Protein AF-A0A519KLS1-F1 (afdb_monomer_lite)

Foldseek 3Di:
DPVVCVCVVCVVVLVVLVVLVVVVVCLVVVVDDPVSSVVSQQDAAEDQDLCVPCVPDDPVCVPDPDPVSVVVVVVSSVVSVVVCCVQPVVCVSPHHPDDSVVPRD

pLDDT: mean 80.84, std 12.86, range [42.78, 96.12]

Secondary structure (DSSP, 8-state):
-HHHHHHHHHHHH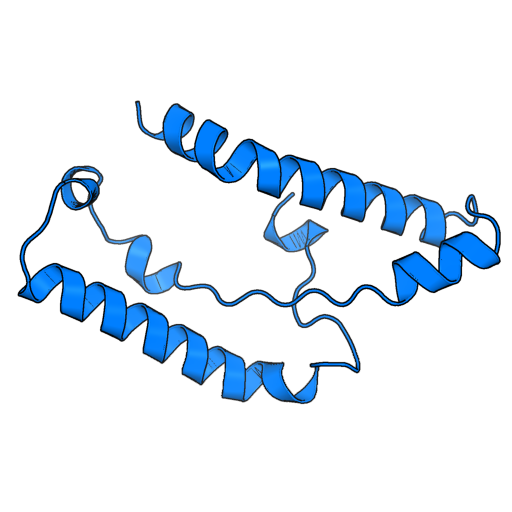HHHHHHHHHHHHHHHTT-S-HHHHHHHHT--------HHHHTTS-GGGGG---HHHHHHHHHHHHHHHHHHHHHHGGGTTTS-SS-HHHHH-

Structure (mmCIF, N/CA/C/O backbone):
data_AF-A0A519KLS1-F1
#
_entry.id   AF-A0A519KLS1-F1
#
loop_
_atom_site.group_PDB
_atom_site.id
_atom_site.type_symbol
_atom_site.label_atom_id
_atom_site.label_alt_id
_atom_site.label_comp_id
_atom_site.label_asym_id
_atom_site.label_entity_id
_atom_site.label_seq_id
_atom_site.pdbx_PDB_ins_code
_atom_site.Cartn_x
_atom_site.Cartn_y
_atom_site.Cartn_z
_atom_site.occupancy
_atom_site.B_iso_or_equiv
_atom_site.auth_seq_id
_atom_site.auth_comp_id
_atom_site.auth_asym_id
_atom_site.auth_atom_id
_atom_site.pdbx_PDB_model_num
ATOM 1 N N . MET A 1 1 ? 24.377 -2.428 -1.547 1.00 47.22 1 MET A N 1
ATOM 2 C CA . MET A 1 1 ? 23.743 -1.101 -1.370 1.00 47.22 1 MET A CA 1
ATOM 3 C C . MET A 1 1 ? 22.212 -1.160 -1.435 1.00 47.22 1 MET A C 1
ATOM 5 O O . MET A 1 1 ? 21.573 -0.211 -1.011 1.00 47.22 1 MET A O 1
ATOM 9 N N . ASP A 1 2 ? 21.606 -2.263 -1.895 1.00 52.41 2 ASP A N 1
ATOM 10 C CA . ASP A 1 2 ? 20.157 -2.333 -2.150 1.00 52.41 2 ASP A CA 1
ATOM 11 C C . ASP A 1 2 ? 19.249 -2.514 -0.935 1.00 52.41 2 ASP A C 1
ATOM 13 O O . ASP A 1 2 ? 18.271 -1.782 -0.831 1.00 52.41 2 ASP A O 1
ATOM 17 N N . ARG A 1 3 ? 19.590 -3.377 0.034 1.00 51.50 3 ARG A N 1
ATOM 18 C CA . ARG A 1 3 ? 18.814 -3.452 1.287 1.00 51.50 3 ARG A CA 1
ATOM 19 C C . ARG A 1 3 ? 18.879 -2.158 2.083 1.00 51.50 3 ARG A C 1
ATOM 21 O O . ARG A 1 3 ? 17.914 -1.810 2.733 1.00 51.50 3 ARG A O 1
ATOM 28 N N . LEU A 1 4 ? 20.000 -1.439 2.039 1.00 42.78 4 LEU A N 1
ATOM 29 C CA . LEU A 1 4 ? 20.153 -0.194 2.789 1.00 42.78 4 LEU A CA 1
ATOM 30 C C . LEU A 1 4 ? 19.250 0.909 2.220 1.00 42.78 4 LEU A C 1
ATOM 32 O O . LEU A 1 4 ? 18.627 1.616 2.994 1.00 42.78 4 LEU A O 1
ATOM 36 N N . ASN A 1 5 ? 19.124 1.023 0.894 1.00 49.66 5 ASN A N 1
ATOM 37 C CA . ASN A 1 5 ? 18.202 1.984 0.278 1.00 49.66 5 ASN A CA 1
ATOM 38 C C . ASN A 1 5 ? 16.734 1.594 0.469 1.00 49.66 5 ASN A C 1
ATOM 40 O O . ASN A 1 5 ? 15.910 2.467 0.706 1.00 49.66 5 ASN A O 1
ATOM 44 N N . GLU A 1 6 ? 16.410 0.303 0.413 1.00 50.50 6 GLU A N 1
ATOM 45 C CA . GLU A 1 6 ? 15.066 -0.186 0.729 1.00 50.50 6 GLU A CA 1
ATOM 46 C C . GLU A 1 6 ? 14.719 0.054 2.207 1.00 50.50 6 GLU A C 1
ATOM 48 O O . GLU A 1 6 ? 13.654 0.583 2.512 1.00 50.50 6 GLU A O 1
ATOM 53 N N . ILE A 1 7 ? 15.657 -0.227 3.120 1.00 50.94 7 ILE A N 1
ATOM 54 C CA . ILE A 1 7 ? 15.529 0.050 4.554 1.00 50.94 7 ILE A CA 1
ATOM 55 C C . ILE A 1 7 ? 15.432 1.553 4.802 1.00 50.94 7 ILE A C 1
ATOM 57 O O . ILE A 1 7 ? 14.598 1.946 5.591 1.00 50.94 7 ILE A O 1
ATOM 61 N N . VAL A 1 8 ? 16.225 2.414 4.160 1.00 52.75 8 VAL A N 1
ATOM 62 C CA . VAL A 1 8 ? 16.230 3.863 4.444 1.00 52.75 8 VAL A CA 1
ATOM 63 C C . VAL A 1 8 ? 15.031 4.579 3.818 1.00 52.75 8 VAL A C 1
ATOM 65 O O . VAL A 1 8 ? 14.466 5.462 4.459 1.00 52.75 8 VAL A O 1
ATOM 68 N N . PHE A 1 9 ? 14.604 4.196 2.610 1.00 58.31 9 PHE A N 1
ATOM 69 C CA . PHE A 1 9 ? 13.448 4.813 1.951 1.00 58.31 9 PHE A CA 1
ATOM 70 C C . PHE A 1 9 ? 12.126 4.362 2.583 1.00 58.31 9 PHE A C 1
ATOM 72 O O . PHE A 1 9 ? 11.230 5.180 2.778 1.00 58.31 9 PHE A O 1
ATOM 79 N N . ASN A 1 10 ? 12.027 3.087 2.978 1.00 64.00 10 ASN A N 1
ATOM 80 C CA . ASN A 1 10 ? 10.833 2.558 3.634 1.00 64.00 10 ASN A CA 1
ATOM 81 C C . ASN A 1 10 ? 10.893 2.625 5.167 1.00 64.00 10 ASN A C 1
ATOM 83 O O . ASN A 1 10 ? 9.869 2.393 5.795 1.00 64.00 10 ASN A O 1
ATOM 87 N N . ALA A 1 11 ? 12.024 2.957 5.805 1.00 71.19 11 ALA A N 1
ATOM 88 C CA . ALA A 1 11 ? 12.125 3.008 7.273 1.00 71.19 11 ALA A CA 1
ATOM 89 C C . ALA A 1 11 ? 11.096 3.937 7.923 1.00 71.19 11 ALA A C 1
ATOM 91 O O . ALA A 1 11 ? 10.481 3.499 8.896 1.00 71.19 11 ALA A O 1
ATOM 92 N N . PRO A 1 12 ? 10.877 5.175 7.434 1.00 82.38 12 PRO A N 1
ATOM 93 C CA . PRO A 1 12 ? 9.865 6.051 8.014 1.00 82.38 12 PRO A CA 1
ATOM 94 C C . PRO A 1 12 ? 8.470 5.429 7.913 1.00 82.38 12 PRO A C 1
ATOM 96 O O . PRO A 1 12 ? 7.779 5.311 8.921 1.00 82.38 12 PRO A O 1
ATOM 99 N N . LEU A 1 13 ? 8.113 4.921 6.728 1.00 81.56 13 LEU A N 1
ATOM 100 C CA . LEU A 1 13 ? 6.830 4.266 6.485 1.00 81.56 13 LEU A CA 1
ATOM 101 C C . LEU A 1 13 ? 6.649 3.028 7.374 1.00 81.56 13 LEU A C 1
ATOM 103 O O . LEU A 1 13 ? 5.660 2.913 8.084 1.00 81.56 13 LEU A O 1
ATOM 107 N N . VAL A 1 14 ? 7.623 2.118 7.396 1.00 80.88 14 VAL A N 1
ATOM 108 C CA . VAL A 1 14 ? 7.585 0.895 8.212 1.00 80.88 14 VAL A CA 1
ATOM 109 C C . VAL A 1 14 ? 7.517 1.232 9.701 1.00 80.88 14 VAL A C 1
ATOM 111 O O . VAL A 1 14 ? 6.798 0.574 10.449 1.00 80.88 14 VAL A O 1
ATOM 114 N N . SER A 1 15 ? 8.229 2.267 10.149 1.00 83.75 15 SER A N 1
ATOM 115 C CA . SER A 1 15 ? 8.159 2.746 11.531 1.00 83.75 15 SER A CA 1
ATOM 116 C C . SER A 1 15 ? 6.759 3.256 11.883 1.00 83.75 15 SER A C 1
ATOM 118 O O . SER A 1 15 ? 6.241 2.930 12.952 1.00 83.75 15 SER A O 1
ATOM 120 N N . GLU A 1 16 ? 6.121 4.015 10.992 1.00 84.81 16 GLU A N 1
ATOM 121 C CA . GLU A 1 16 ? 4.741 4.478 11.172 1.00 84.81 16 GLU A CA 1
ATOM 122 C C . GLU A 1 16 ? 3.737 3.316 11.171 1.00 84.81 16 GLU A C 1
ATOM 124 O O . GLU A 1 16 ? 2.881 3.248 12.055 1.00 84.81 16 GLU A O 1
ATOM 129 N N . LEU A 1 17 ? 3.881 2.349 10.257 1.00 85.31 17 LEU A N 1
ATOM 130 C CA . LEU A 1 17 ? 3.035 1.150 10.206 1.00 85.31 17 LEU A CA 1
ATOM 131 C C . LEU A 1 17 ? 3.176 0.300 11.481 1.00 85.31 17 LEU A C 1
ATOM 133 O O . LEU A 1 17 ? 2.175 -0.187 12.008 1.00 85.31 17 LEU A O 1
ATOM 137 N N . ARG A 1 18 ? 4.390 0.185 12.043 1.00 83.75 18 ARG A N 1
ATOM 138 C CA . ARG A 1 18 ? 4.631 -0.465 13.348 1.00 83.75 18 ARG A CA 1
ATOM 139 C C . ARG A 1 18 ? 3.958 0.269 14.497 1.00 83.75 18 ARG A C 1
ATOM 141 O O . ARG A 1 18 ? 3.339 -0.369 15.345 1.00 83.75 18 ARG A O 1
ATOM 148 N N . ALA A 1 19 ? 4.073 1.595 14.535 1.00 84.19 19 ALA A N 1
ATOM 149 C CA . ALA A 1 19 ? 3.417 2.402 15.559 1.00 84.19 19 ALA A CA 1
ATOM 150 C C . ALA A 1 19 ? 1.891 2.238 15.492 1.00 84.19 19 ALA A C 1
ATOM 152 O O . ALA A 1 19 ? 1.238 2.089 16.524 1.00 84.19 19 ALA A O 1
ATOM 153 N N . PHE A 1 20 ? 1.328 2.188 14.282 1.00 82.31 20 PHE A N 1
ATOM 154 C CA . PHE A 1 20 ? -0.088 1.911 14.083 1.00 82.31 20 PHE A CA 1
ATOM 155 C C . PHE A 1 20 ? -0.489 0.505 14.554 1.00 82.31 20 PHE A C 1
ATOM 157 O O . PHE A 1 20 ? -1.469 0.365 15.283 1.00 82.31 20 PHE A O 1
ATOM 164 N N . ALA A 1 21 ? 0.274 -0.528 14.191 1.00 82.31 21 ALA A N 1
ATOM 165 C CA . ALA A 1 21 ? 0.016 -1.901 14.623 1.00 82.31 21 ALA A CA 1
ATOM 166 C C . ALA A 1 21 ? 0.019 -2.043 16.155 1.00 82.31 21 ALA A C 1
ATOM 168 O O . ALA A 1 21 ? -0.863 -2.689 16.720 1.00 82.31 21 ALA A O 1
ATOM 169 N N . LEU A 1 22 ? 0.955 -1.372 16.834 1.00 82.31 22 LEU A N 1
ATOM 170 C CA . LEU A 1 22 ? 0.996 -1.321 18.296 1.00 82.31 22 LEU A CA 1
ATOM 171 C C . LEU A 1 22 ? -0.237 -0.617 18.882 1.00 82.31 22 LEU A C 1
ATOM 173 O O . LEU A 1 22 ? -0.790 -1.056 19.887 1.00 82.31 22 LEU A O 1
ATOM 177 N N . LEU A 1 23 ? -0.696 0.475 18.266 1.00 80.81 23 LEU A N 1
ATOM 178 C CA . LEU A 1 23 ? -1.923 1.141 18.706 1.00 80.81 23 LEU A CA 1
ATOM 179 C C . LEU A 1 23 ? -3.144 0.225 18.554 1.00 80.81 23 LEU A C 1
ATOM 181 O O . LEU A 1 23 ? -3.968 0.177 19.465 1.00 80.81 23 LEU A O 1
ATOM 185 N N . GLN A 1 24 ? -3.238 -0.532 17.458 1.00 77.69 24 GLN A N 1
ATOM 186 C CA . GLN A 1 24 ? -4.311 -1.507 17.250 1.00 77.69 24 GLN A CA 1
ATOM 187 C C . GLN A 1 24 ? -4.286 -2.625 18.299 1.00 77.69 24 GLN A C 1
ATOM 189 O O . GLN A 1 24 ? -5.338 -2.968 18.840 1.00 77.69 24 GLN A O 1
ATOM 194 N N . SER A 1 25 ? -3.107 -3.155 18.648 1.00 80.62 25 SER A N 1
ATOM 195 C CA . SER A 1 25 ? -3.002 -4.189 19.687 1.00 80.62 25 SER A CA 1
ATOM 196 C C . SER A 1 25 ? -3.415 -3.655 21.062 1.00 80.62 25 SER A C 1
ATOM 198 O O . SER A 1 25 ? -4.191 -4.294 21.764 1.00 80.62 25 SER A O 1
ATOM 200 N N . LEU A 1 26 ? -3.011 -2.429 21.417 1.00 81.75 26 LEU A N 1
ATOM 201 C CA . LEU A 1 26 ? -3.421 -1.787 22.673 1.00 81.75 26 LEU A CA 1
ATOM 202 C C . LEU A 1 26 ? -4.939 -1.544 22.765 1.00 81.75 26 LEU A C 1
ATOM 204 O O . LEU A 1 26 ? -5.493 -1.515 23.867 1.00 81.75 26 LEU A O 1
ATOM 208 N N . ILE A 1 27 ? -5.620 -1.354 21.629 1.00 77.25 27 ILE A N 1
ATOM 209 C CA . ILE A 1 27 ? -7.089 -1.279 21.573 1.00 77.25 27 ILE A CA 1
ATOM 210 C C . ILE A 1 27 ? -7.706 -2.645 21.812 1.00 77.25 27 ILE A C 1
ATOM 212 O O . ILE A 1 27 ? -8.640 -2.744 22.611 1.00 77.25 27 ILE A O 1
ATOM 216 N N . ALA A 1 28 ? -7.188 -3.671 21.136 1.00 76.56 28 ALA A N 1
ATOM 217 C CA . ALA A 1 28 ? -7.648 -5.044 21.301 1.00 76.56 28 ALA A CA 1
ATOM 218 C C . ALA A 1 28 ? -7.517 -5.504 22.765 1.00 76.56 28 ALA A C 1
ATOM 220 O O . ALA A 1 28 ? -8.444 -6.109 23.299 1.00 76.56 28 ALA A O 1
ATOM 221 N N . ASP A 1 29 ? -6.439 -5.099 23.441 1.00 82.25 29 ASP A N 1
ATOM 222 C CA . ASP A 1 29 ? -6.156 -5.414 24.847 1.00 82.25 29 ASP A CA 1
ATOM 223 C C . ASP A 1 29 ? -6.913 -4.520 25.856 1.00 82.25 29 ASP A C 1
ATOM 225 O O . ASP A 1 29 ? -6.725 -4.630 27.073 1.00 82.25 29 ASP A O 1
ATOM 229 N N . GLY A 1 30 ? -7.754 -3.593 25.380 1.00 77.00 30 GLY A N 1
ATOM 230 C CA . GLY A 1 30 ? -8.564 -2.706 26.223 1.00 77.00 30 GLY A CA 1
ATOM 231 C C . GLY A 1 30 ? -7.766 -1.663 27.019 1.00 77.00 30 GLY A C 1
ATOM 232 O O . GLY A 1 30 ? -8.304 -1.058 27.945 1.00 77.00 30 GLY A O 1
ATOM 233 N N . GLN A 1 31 ? -6.499 -1.4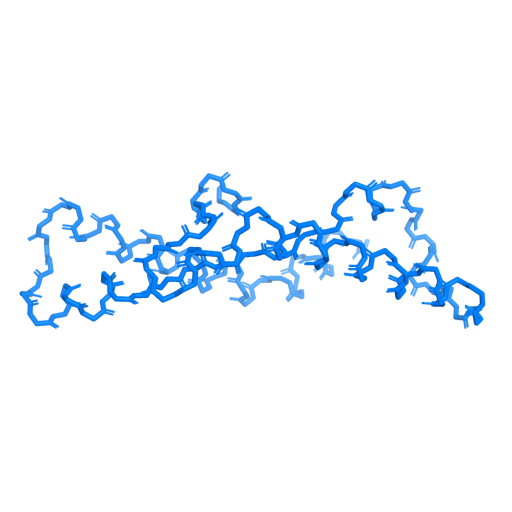26 26.670 1.00 75.31 31 GLN A N 1
ATOM 234 C CA . GLN A 1 31 ? -5.574 -0.557 27.414 1.00 75.31 31 GLN A CA 1
ATOM 235 C C . GLN A 1 31 ? -5.728 0.939 27.078 1.00 75.31 31 GLN A C 1
ATOM 237 O O . GLN A 1 31 ? -5.103 1.793 27.711 1.00 75.31 31 GLN A O 1
ATOM 242 N N . LEU A 1 32 ? -6.557 1.293 26.088 1.00 69.50 32 LEU A N 1
ATOM 243 C CA . LEU A 1 32 ? -6.760 2.674 25.642 1.00 69.50 32 LEU A CA 1
ATOM 244 C C . LEU A 1 32 ? -8.063 3.286 26.169 1.00 69.50 32 LEU A C 1
ATOM 246 O O . LEU A 1 32 ? -9.136 2.687 26.123 1.00 69.50 32 LEU A O 1
ATOM 250 N N . LYS A 1 33 ? -7.978 4.547 26.618 1.00 71.50 33 LYS A N 1
ATOM 251 C CA . LYS A 1 33 ? -9.149 5.342 27.022 1.00 71.50 33 LYS A CA 1
ATOM 252 C C . LYS A 1 33 ? -10.144 5.434 25.858 1.00 71.50 33 LYS A C 1
ATOM 254 O O . LYS A 1 33 ? -9.736 5.663 24.719 1.00 71.50 33 LYS A O 1
ATOM 259 N N . ALA A 1 34 ? -11.443 5.348 26.154 1.00 64.06 34 ALA A N 1
ATOM 260 C CA . ALA A 1 34 ? -12.519 5.299 25.154 1.00 64.06 34 ALA A CA 1
ATOM 261 C C . ALA A 1 34 ? -12.434 6.398 24.068 1.00 64.06 34 ALA A C 1
ATOM 263 O O . ALA A 1 34 ? -12.682 6.128 22.896 1.00 64.06 34 ALA A O 1
ATOM 264 N N . GLY A 1 35 ? -12.016 7.618 24.429 1.00 67.25 35 GLY A N 1
ATOM 265 C CA . GLY A 1 35 ? -11.855 8.724 23.474 1.00 67.25 35 GLY A CA 1
ATOM 266 C C . GLY A 1 35 ? -10.688 8.566 22.488 1.00 67.25 35 GLY A C 1
ATOM 267 O O . GLY A 1 35 ? -10.783 9.022 21.351 1.00 67.25 35 GLY A O 1
ATOM 268 N N . SER A 1 36 ? -9.599 7.908 22.894 1.00 66.50 36 SER A N 1
ATOM 269 C CA . SER A 1 36 ? -8.452 7.611 22.021 1.00 66.50 36 SER A CA 1
ATOM 270 C C . SER A 1 36 ? -8.709 6.377 21.158 1.00 66.50 36 SER A C 1
ATOM 272 O O . SER A 1 36 ? -8.308 6.350 19.999 1.00 66.50 36 SER A O 1
ATOM 274 N N . ARG A 1 37 ? -9.443 5.399 21.701 1.00 67.94 37 ARG A N 1
ATOM 275 C CA . ARG A 1 37 ? -9.863 4.180 21.005 1.00 67.94 37 ARG A CA 1
ATOM 276 C C . ARG A 1 37 ? -10.637 4.484 19.719 1.00 67.94 37 ARG A C 1
ATOM 278 O O . ARG A 1 37 ? -10.260 4.012 18.654 1.00 67.94 37 ARG A O 1
ATOM 285 N N . HIS A 1 38 ? -11.649 5.350 19.801 1.00 66.25 38 HIS A N 1
ATOM 286 C CA . HIS A 1 38 ? -12.490 5.688 18.648 1.00 66.25 38 HIS A CA 1
ATOM 287 C C . HIS A 1 38 ? -11.712 6.348 17.496 1.00 66.25 38 HIS A C 1
ATOM 289 O O . HIS A 1 38 ? -12.023 6.133 16.329 1.00 66.25 38 HIS A O 1
ATOM 295 N N . ARG A 1 39 ? -10.675 7.141 17.807 1.00 70.44 39 ARG A N 1
ATOM 296 C CA . ARG A 1 39 ? -9.856 7.812 16.782 1.00 70.44 39 ARG A CA 1
ATOM 297 C C . ARG A 1 39 ? -8.989 6.842 15.994 1.00 70.44 39 ARG A C 1
ATOM 299 O O . ARG A 1 39 ? -8.798 7.045 14.804 1.00 70.44 39 ARG A O 1
ATOM 306 N N . VAL A 1 40 ? -8.454 5.828 16.661 1.00 69.00 40 VAL A N 1
ATOM 307 C CA . VAL A 1 40 ? -7.581 4.842 16.025 1.00 69.00 40 VAL A CA 1
ATOM 308 C C . VAL A 1 40 ? -8.408 3.797 15.273 1.00 69.00 40 VAL A C 1
ATOM 310 O O . VAL A 1 40 ? -8.072 3.489 14.138 1.00 69.00 40 VAL A O 1
ATOM 313 N N . GLU A 1 41 ? -9.546 3.351 15.8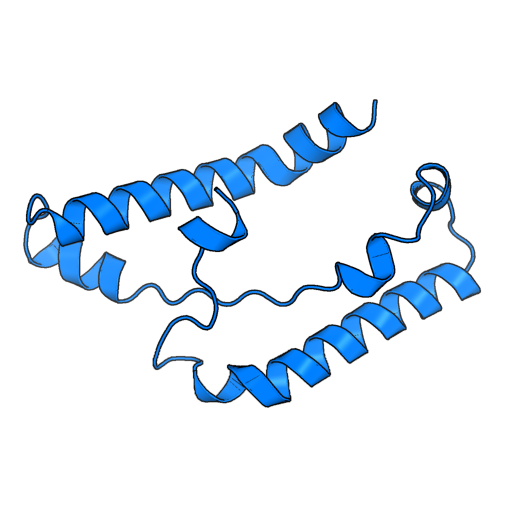22 1.00 70.69 41 GLU A N 1
ATOM 314 C CA . GLU A 1 41 ? -10.500 2.480 15.106 1.00 70.69 41 GLU A CA 1
ATOM 315 C C . GLU A 1 41 ? -11.061 3.136 13.827 1.00 70.69 41 GLU A C 1
ATOM 317 O O . GLU A 1 41 ? -11.467 2.446 12.894 1.00 70.69 41 GLU A O 1
ATOM 322 N N . ALA A 1 42 ? -11.075 4.471 13.758 1.00 74.19 42 ALA A N 1
ATOM 323 C CA . ALA A 1 42 ? -11.499 5.209 12.57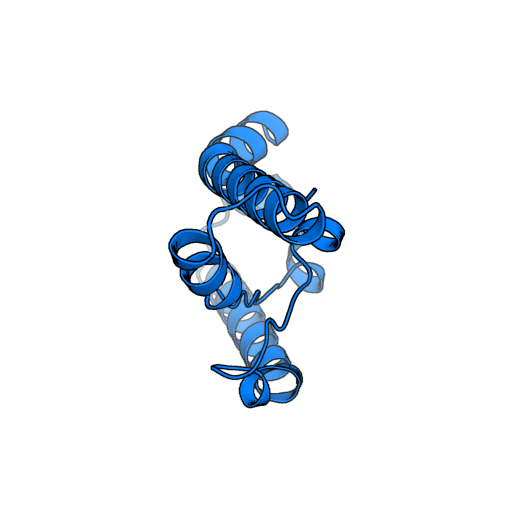1 1.00 74.19 42 ALA A CA 1
ATOM 324 C C . ALA A 1 42 ? -10.454 5.224 11.439 1.00 74.19 42 ALA A C 1
ATOM 326 O O . ALA A 1 42 ? -10.792 5.604 10.312 1.00 74.19 42 ALA A O 1
ATOM 327 N N . ILE A 1 43 ? -9.203 4.834 11.707 1.00 82.88 43 ILE A N 1
ATOM 328 C CA . ILE A 1 43 ? -8.153 4.768 10.688 1.00 82.88 43 ILE A CA 1
ATOM 329 C C . ILE A 1 43 ? -8.399 3.535 9.818 1.00 82.88 43 ILE A C 1
ATOM 331 O O . ILE A 1 43 ? -8.419 2.401 10.290 1.00 82.88 43 ILE A O 1
ATOM 335 N N . ARG A 1 44 ? -8.566 3.772 8.517 1.00 87.88 44 ARG A N 1
ATOM 336 C CA . ARG A 1 44 ? -8.772 2.735 7.503 1.00 87.88 44 ARG A CA 1
ATOM 337 C C . ARG A 1 44 ? -7.587 2.737 6.558 1.00 87.88 44 ARG A C 1
ATOM 339 O O . ARG A 1 44 ? -7.260 3.781 5.997 1.00 87.88 44 ARG A O 1
ATOM 346 N N . MET A 1 45 ? -6.950 1.583 6.398 1.00 88.50 45 MET A N 1
ATOM 347 C CA . MET A 1 45 ? -5.770 1.442 5.552 1.00 88.50 45 MET A CA 1
ATOM 348 C C . MET A 1 45 ? -6.075 0.724 4.253 1.00 88.50 45 MET A C 1
ATOM 350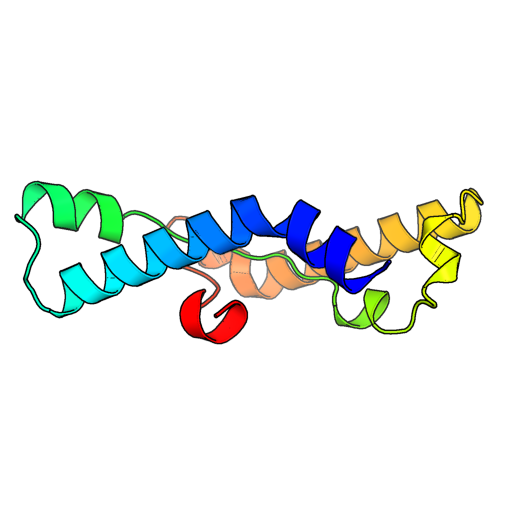 O O . MET A 1 45 ? -6.843 -0.236 4.201 1.00 88.50 45 MET A O 1
ATOM 354 N N . HIS A 1 46 ? -5.440 1.219 3.201 1.00 92.12 46 HIS A N 1
ATOM 355 C CA . HIS A 1 46 ? -5.602 0.754 1.841 1.00 92.12 46 HIS A CA 1
ATOM 356 C C . HIS A 1 46 ? -4.235 0.755 1.165 1.00 92.12 46 HIS A C 1
ATOM 358 O O . HIS A 1 46 ? -3.508 1.743 1.262 1.00 92.12 46 HIS A O 1
ATOM 364 N N . ALA A 1 47 ? -3.894 -0.338 0.489 1.00 89.88 47 ALA A N 1
ATOM 365 C CA . ALA A 1 47 ? -2.640 -0.483 -0.237 1.00 89.88 47 ALA A CA 1
ATOM 366 C C . ALA A 1 47 ? -2.927 -0.810 -1.705 1.00 89.88 47 ALA A C 1
ATOM 368 O O . ALA A 1 47 ? -3.773 -1.654 -1.993 1.00 89.88 47 ALA A O 1
ATOM 369 N N . ILE A 1 48 ? -2.221 -0.131 -2.611 1.00 90.62 48 ILE A N 1
ATOM 370 C CA . ILE A 1 48 ? -2.178 -0.444 -4.043 1.00 90.62 48 ILE A CA 1
ATOM 371 C C . ILE A 1 48 ? -0.768 -0.944 -4.322 1.00 90.62 48 ILE A C 1
ATOM 373 O O . ILE A 1 48 ? 0.200 -0.205 -4.145 1.00 90.62 48 ILE A O 1
ATOM 377 N N . GLU A 1 49 ? -0.654 -2.196 -4.743 1.00 82.75 49 GLU A N 1
ATOM 378 C CA . GLU A 1 49 ? 0.626 -2.889 -4.844 1.00 82.75 49 GLU A CA 1
ATOM 379 C C . GLU A 1 49 ? 0.895 -3.325 -6.280 1.00 82.75 49 GLU A C 1
ATOM 381 O O . GLU A 1 49 ? -0.016 -3.691 -7.020 1.00 82.75 49 GLU A O 1
ATOM 386 N N . SER A 1 50 ? 2.166 -3.297 -6.679 1.00 72.62 50 SER A N 1
ATOM 387 C CA . SER A 1 50 ? 2.596 -3.697 -8.028 1.00 72.62 50 SER A CA 1
ATOM 388 C C . SER A 1 50 ? 3.670 -4.785 -8.003 1.00 72.62 50 SER A C 1
ATOM 390 O O . SER A 1 50 ? 4.362 -5.001 -8.998 1.00 72.62 50 SER A O 1
ATOM 392 N N . ASP A 1 51 ? 3.780 -5.498 -6.879 1.00 69.00 51 ASP A N 1
ATOM 393 C CA . ASP A 1 51 ? 4.867 -6.435 -6.577 1.00 69.00 51 ASP A CA 1
ATOM 394 C C . ASP A 1 51 ? 5.039 -7.519 -7.646 1.00 69.00 51 ASP A C 1
ATOM 396 O O . ASP A 1 51 ? 6.172 -7.867 -7.977 1.00 69.00 51 ASP A O 1
ATOM 400 N N . ARG A 1 52 ? 3.945 -7.968 -8.285 1.00 70.81 52 ARG A N 1
ATOM 401 C CA . ARG A 1 52 ? 4.013 -8.947 -9.388 1.00 70.81 52 ARG A CA 1
ATOM 402 C C . ARG A 1 52 ? 4.863 -8.484 -10.575 1.00 70.81 52 ARG A C 1
ATOM 404 O O . ARG A 1 52 ? 5.386 -9.314 -11.299 1.00 70.81 52 ARG A O 1
ATOM 411 N N . TRP A 1 53 ? 4.959 -7.175 -10.803 1.00 73.25 53 TRP A N 1
ATOM 412 C CA . TRP A 1 53 ? 5.651 -6.598 -11.956 1.00 73.25 53 TRP A CA 1
ATOM 413 C C . TRP A 1 53 ? 7.064 -6.139 -11.621 1.00 73.25 53 TRP A C 1
ATOM 415 O O . TRP A 1 53 ? 7.950 -6.161 -12.473 1.00 73.25 53 TRP A O 1
ATOM 425 N N . LEU A 1 54 ? 7.255 -5.673 -10.387 1.00 75.31 54 LEU A N 1
ATOM 426 C CA . LEU A 1 54 ? 8.537 -5.166 -9.912 1.00 75.31 54 LEU A CA 1
ATOM 427 C C . LEU A 1 54 ? 9.482 -6.295 -9.487 1.00 75.31 54 LEU A C 1
ATOM 429 O O . LEU A 1 54 ? 10.693 -6.114 -9.590 1.00 75.31 54 LEU A O 1
ATOM 433 N N . GLY A 1 55 ? 8.953 -7.450 -9.065 1.00 74.31 55 GLY A N 1
ATOM 434 C CA . GLY A 1 55 ? 9.755 -8.603 -8.639 1.00 74.31 55 GLY A CA 1
ATOM 435 C C . GLY A 1 55 ? 10.687 -9.166 -9.720 1.00 74.31 55 GLY A C 1
ATOM 436 O O . GLY A 1 55 ? 11.753 -9.681 -9.392 1.00 74.31 55 GLY A O 1
ATOM 437 N N . ASP A 1 56 ? 10.331 -9.000 -10.996 1.00 77.94 56 ASP A N 1
ATOM 438 C CA . ASP A 1 56 ? 11.102 -9.512 -12.138 1.00 77.94 56 ASP A CA 1
ATOM 439 C C . ASP A 1 56 ? 12.179 -8.533 -12.645 1.00 77.94 56 ASP A C 1
ATOM 441 O O . ASP A 1 56 ? 12.954 -8.854 -13.552 1.00 77.94 56 ASP A O 1
ATOM 445 N N . LEU A 1 57 ? 12.242 -7.315 -12.098 1.00 83.12 57 LEU A N 1
ATOM 446 C CA . LEU A 1 57 ? 13.210 -6.309 -12.529 1.00 83.12 57 LEU A CA 1
ATOM 447 C C . LEU A 1 57 ? 14.570 -6.521 -11.858 1.00 83.12 57 LEU A C 1
ATOM 449 O O . LEU A 1 57 ? 14.683 -6.728 -10.651 1.00 83.12 57 LEU A O 1
ATOM 453 N N . SER A 1 58 ? 15.641 -6.418 -12.648 1.00 81.25 58 SER A N 1
ATOM 454 C CA . SER A 1 58 ? 17.000 -6.482 -12.112 1.00 81.25 58 SER A CA 1
ATOM 455 C C . SER A 1 58 ? 17.340 -5.221 -11.313 1.00 81.25 58 SER A C 1
ATOM 457 O O . SER A 1 58 ? 16.847 -4.133 -11.595 1.00 81.25 58 SER A O 1
ATOM 459 N N . LEU A 1 59 ? 18.271 -5.329 -10.362 1.00 75.94 59 LEU A N 1
ATOM 460 C CA . LEU A 1 59 ? 18.730 -4.182 -9.563 1.00 75.94 59 LEU A CA 1
ATOM 461 C C . LEU A 1 59 ? 19.261 -3.016 -10.417 1.00 75.94 59 LEU A C 1
ATOM 463 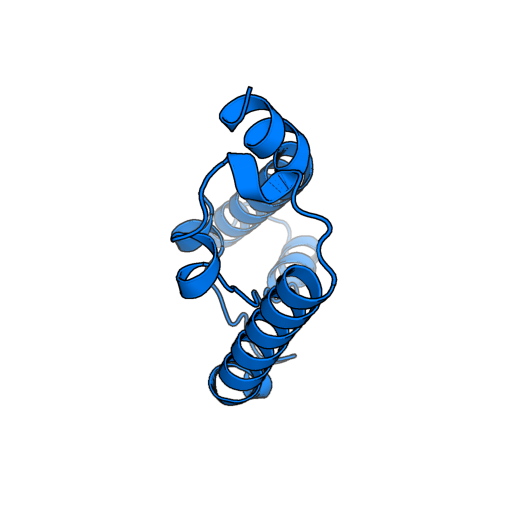O O . LEU A 1 59 ? 19.160 -1.857 -10.015 1.00 75.94 59 LEU A O 1
ATOM 467 N N . GLY A 1 60 ? 19.797 -3.314 -11.606 1.00 79.94 60 GLY A N 1
ATOM 468 C CA . GLY A 1 60 ? 20.286 -2.311 -12.551 1.00 79.94 60 GLY A CA 1
ATOM 469 C C . GLY A 1 60 ? 19.183 -1.443 -13.162 1.00 79.94 60 GLY A C 1
ATOM 470 O O . GLY A 1 60 ? 19.467 -0.318 -13.567 1.00 79.94 60 GLY A O 1
ATOM 471 N N . SER A 1 61 ? 17.924 -1.902 -13.164 1.00 85.06 61 SER A N 1
ATOM 472 C CA . SER A 1 61 ? 16.802 -1.149 -13.742 1.00 85.06 61 SER A CA 1
ATOM 473 C C . SER A 1 61 ? 16.501 0.153 -12.994 1.00 85.06 61 SER A C 1
ATOM 475 O O . SER A 1 61 ? 15.810 1.014 -13.522 1.00 85.06 61 SER A O 1
ATOM 477 N N . LYS A 1 62 ? 17.016 0.331 -11.769 1.00 80.56 62 LYS A N 1
ATOM 478 C CA . LYS A 1 62 ? 16.880 1.579 -10.995 1.00 80.56 62 LYS A CA 1
ATOM 479 C C . LYS A 1 62 ? 17.531 2.783 -11.676 1.00 80.56 62 LYS A C 1
ATOM 481 O O . LYS A 1 62 ? 17.146 3.914 -11.402 1.00 80.56 62 LYS A O 1
ATOM 486 N N . PHE A 1 63 ? 18.526 2.535 -12.524 1.00 85.81 63 PHE A N 1
ATOM 487 C CA . PHE A 1 63 ? 19.230 3.566 -13.285 1.00 85.81 63 PHE A CA 1
ATOM 488 C C . PHE A 1 63 ? 18.735 3.659 -14.731 1.00 85.81 63 PHE A C 1
ATOM 490 O O . PHE A 1 63 ? 19.250 4.467 -15.502 1.00 85.81 63 PHE A O 1
ATOM 497 N N . ASP A 1 64 ? 17.749 2.839 -15.099 1.00 88.12 64 ASP A N 1
ATOM 498 C CA . ASP A 1 64 ? 17.147 2.883 -16.419 1.00 88.12 64 ASP A CA 1
ATOM 499 C C . ASP A 1 64 ? 16.202 4.089 -16.512 1.00 88.12 64 ASP A C 1
ATOM 501 O O . ASP A 1 64 ? 15.241 4.234 -15.753 1.00 88.12 64 ASP A O 1
ATOM 505 N N . THR A 1 65 ? 16.523 4.982 -17.444 1.00 92.81 65 THR A N 1
ATOM 506 C CA . THR A 1 65 ? 15.776 6.216 -17.717 1.00 92.81 65 THR A CA 1
ATOM 507 C C . THR A 1 65 ? 15.181 6.223 -19.121 1.00 92.81 65 THR A C 1
ATOM 509 O O . THR A 1 65 ? 14.652 7.245 -19.563 1.00 92.81 65 THR A O 1
ATOM 512 N N . GLU A 1 66 ? 15.221 5.083 -19.819 1.00 96.12 66 GLU A N 1
ATOM 513 C CA . GLU A 1 66 ? 14.632 4.941 -21.140 1.00 96.12 66 GLU A CA 1
ATOM 514 C C . GLU A 1 66 ? 13.134 5.240 -21.094 1.00 96.12 66 GLU A C 1
ATOM 516 O O . GLU A 1 66 ? 12.372 4.721 -20.272 1.00 96.12 66 GLU A O 1
ATOM 521 N N . TRP A 1 67 ? 12.676 6.067 -22.033 1.00 95.88 67 TRP A N 1
ATOM 522 C CA . TRP A 1 67 ? 11.279 6.493 -22.095 1.00 95.88 67 TRP A CA 1
ATOM 523 C C . TRP A 1 67 ? 10.311 5.307 -22.197 1.00 95.88 67 TRP A C 1
ATOM 525 O O . TRP A 1 67 ? 9.232 5.311 -21.598 1.00 95.88 67 TRP A O 1
ATOM 535 N N . SER A 1 68 ? 10.700 4.277 -22.948 1.00 95.19 68 SER A N 1
ATOM 536 C CA . SER A 1 68 ? 9.923 3.047 -23.115 1.00 95.19 68 SER A CA 1
ATOM 537 C C . SER A 1 68 ? 9.776 2.284 -21.793 1.00 95.19 68 SER A C 1
ATOM 539 O O . SER A 1 68 ? 8.674 1.845 -21.455 1.00 95.19 68 SER A O 1
ATOM 541 N N . PHE A 1 69 ? 10.851 2.199 -21.007 1.00 92.56 69 PHE A N 1
ATOM 542 C CA . PHE A 1 69 ? 10.856 1.575 -19.690 1.00 92.56 69 PHE A CA 1
ATOM 543 C C . PHE A 1 69 ? 9.974 2.340 -18.698 1.00 92.56 69 PHE A C 1
ATOM 545 O O . PHE A 1 69 ? 9.094 1.747 -18.069 1.00 92.56 69 PHE A O 1
ATOM 552 N N . LEU A 1 70 ? 10.119 3.665 -18.625 1.00 93.94 70 LEU A N 1
ATOM 553 C CA . LEU A 1 70 ? 9.307 4.510 -17.743 1.00 93.94 70 LEU A CA 1
ATOM 554 C C . LEU A 1 70 ? 7.808 4.437 -18.079 1.00 93.94 70 LEU A C 1
ATOM 556 O O . LEU A 1 70 ? 6.968 4.375 -17.178 1.00 93.94 70 LEU A O 1
ATOM 560 N N . ASN A 1 71 ? 7.444 4.382 -19.366 1.00 95.38 71 ASN A N 1
ATOM 561 C CA . ASN A 1 71 ? 6.046 4.182 -19.764 1.00 95.38 71 ASN A CA 1
ATOM 562 C C . ASN A 1 71 ? 5.521 2.793 -19.397 1.00 95.38 71 ASN A C 1
ATOM 564 O O . ASN A 1 71 ? 4.347 2.668 -19.047 1.00 95.38 71 ASN A O 1
ATOM 568 N N . ARG A 1 72 ? 6.373 1.764 -19.420 1.00 92.19 72 ARG A N 1
ATOM 569 C CA . ARG A 1 72 ? 6.002 0.424 -18.960 1.00 92.19 72 ARG A CA 1
ATOM 570 C C . ARG A 1 72 ? 5.738 0.401 -17.453 1.00 92.19 72 ARG A C 1
ATOM 572 O O . ARG A 1 72 ? 4.688 -0.087 -17.049 1.00 92.19 72 ARG A O 1
ATOM 579 N N . LEU A 1 73 ? 6.604 1.016 -16.639 1.00 92.00 73 LEU A N 1
ATOM 580 C CA . LEU A 1 73 ? 6.371 1.176 -15.193 1.00 92.00 73 LEU A CA 1
ATOM 581 C C . LEU A 1 73 ? 5.063 1.924 -14.902 1.00 92.00 73 LEU A C 1
ATOM 583 O O . LEU A 1 73 ? 4.270 1.508 -14.058 1.00 92.00 73 LEU A O 1
ATOM 587 N N . LYS A 1 74 ? 4.795 2.999 -15.651 1.00 92.88 74 LYS A N 1
ATOM 588 C CA . LYS A 1 74 ? 3.523 3.731 -15.577 1.00 92.88 74 LYS A CA 1
ATOM 589 C C . LYS A 1 74 ? 2.323 2.842 -15.924 1.00 92.88 74 LYS A C 1
ATOM 591 O O . LYS A 1 74 ? 1.279 2.965 -15.287 1.00 92.88 74 LYS A O 1
ATOM 596 N N . GLY A 1 75 ? 2.458 1.975 -16.927 1.00 94.00 75 GLY A N 1
ATOM 597 C CA . GLY A 1 75 ? 1.447 0.980 -17.291 1.00 94.00 75 GLY A CA 1
ATOM 598 C C . GLY A 1 75 ? 1.151 0.018 -16.142 1.00 94.00 75 GLY A C 1
ATOM 599 O O . GLY A 1 75 ? -0.004 -0.112 -15.747 1.00 94.00 75 GLY A O 1
ATOM 600 N N . TYR A 1 76 ? 2.191 -0.557 -15.534 1.00 92.06 76 TYR A N 1
ATOM 601 C CA . TYR A 1 76 ? 2.053 -1.459 -14.387 1.00 92.06 76 TYR A CA 1
ATOM 602 C C . TYR A 1 76 ? 1.349 -0.808 -13.195 1.00 92.06 76 TYR A C 1
ATOM 604 O O . TYR A 1 76 ? 0.479 -1.429 -12.586 1.00 92.06 76 TYR A O 1
ATOM 612 N N . GLY A 1 77 ? 1.668 0.455 -12.893 1.00 91.81 77 GLY A N 1
ATOM 613 C CA . GLY A 1 77 ? 0.985 1.203 -11.836 1.00 91.81 77 GLY A CA 1
ATOM 614 C C . GLY A 1 77 ? -0.506 1.417 -12.116 1.00 91.81 77 GLY A C 1
ATOM 615 O O . GLY A 1 77 ? -1.323 1.324 -11.203 1.00 91.81 77 GLY A O 1
ATOM 616 N N . ARG A 1 78 ? -0.885 1.661 -13.378 1.00 94.06 78 ARG A N 1
ATOM 617 C CA . ARG A 1 78 ? -2.298 1.796 -13.771 1.00 94.06 78 ARG A CA 1
ATOM 618 C C . ARG A 1 78 ? -3.055 0.487 -13.634 1.00 94.06 78 ARG A C 1
ATOM 620 O O . ARG A 1 78 ? -4.146 0.490 -13.081 1.00 94.06 78 ARG A O 1
ATOM 627 N N . GLU A 1 79 ? -2.465 -0.609 -14.089 1.00 93.56 79 GLU A N 1
ATOM 628 C CA . GLU A 1 79 ? -3.096 -1.923 -13.998 1.00 93.56 79 GLU A CA 1
ATOM 629 C C . GLU A 1 79 ? -3.280 -2.363 -12.538 1.00 93.56 79 GLU A C 1
ATOM 631 O O . GLU A 1 79 ? -4.335 -2.872 -12.171 1.00 93.56 79 GLU A O 1
ATOM 636 N N . ALA A 1 80 ? -2.288 -2.103 -11.679 1.00 92.81 80 ALA A N 1
ATOM 637 C CA . ALA A 1 80 ? -2.405 -2.327 -10.239 1.00 92.81 80 ALA A CA 1
ATOM 638 C C . ALA A 1 80 ? -3.540 -1.500 -9.611 1.00 92.81 80 ALA A C 1
ATOM 640 O O . ALA A 1 80 ? -4.327 -2.018 -8.818 1.00 92.81 80 ALA A O 1
ATOM 641 N N . ALA A 1 81 ? -3.653 -0.222 -9.983 1.00 94.00 81 ALA A N 1
ATOM 642 C CA . ALA A 1 81 ? -4.723 0.642 -9.497 1.00 94.00 81 ALA A CA 1
ATOM 643 C C . ALA A 1 81 ? -6.107 0.188 -9.986 1.00 94.00 81 ALA A C 1
ATOM 645 O O . ALA A 1 81 ? -7.065 0.245 -9.225 1.00 94.00 81 ALA A O 1
ATOM 646 N N . GLU A 1 82 ? -6.222 -0.279 -11.227 1.00 95.12 82 GLU A N 1
ATOM 647 C CA . GLU A 1 82 ? -7.482 -0.765 -11.797 1.00 95.12 82 GLU A CA 1
ATOM 648 C C . GLU A 1 82 ? -7.955 -2.067 -11.134 1.00 95.12 82 GLU A C 1
ATOM 650 O O . GLU A 1 82 ? -9.130 -2.187 -10.775 1.00 95.12 82 GLU A O 1
ATOM 655 N N . ALA A 1 83 ? -7.031 -2.996 -10.869 1.00 93.31 83 ALA A N 1
ATOM 656 C CA . ALA A 1 83 ? -7.315 -4.186 -10.069 1.00 93.31 83 ALA A CA 1
ATOM 657 C C . ALA A 1 83 ? -7.787 -3.801 -8.657 1.00 93.31 83 ALA A C 1
ATOM 659 O O . ALA A 1 83 ? -8.849 -4.230 -8.211 1.00 93.31 83 ALA A O 1
ATOM 660 N N . TRP A 1 84 ? -7.065 -2.897 -7.987 1.00 95.19 84 TRP A N 1
ATOM 661 C CA . TRP A 1 84 ? -7.461 -2.425 -6.661 1.00 95.19 84 TRP A CA 1
ATOM 662 C C . TRP A 1 84 ? -8.823 -1.718 -6.666 1.00 95.19 84 TRP A C 1
ATOM 664 O O . TRP A 1 84 ? -9.623 -1.912 -5.755 1.00 95.19 84 TRP A O 1
ATOM 674 N N . LEU A 1 85 ? -9.127 -0.913 -7.686 1.00 95.88 85 LEU A N 1
ATOM 675 C CA . LEU A 1 85 ? -10.435 -0.270 -7.803 1.00 95.88 85 LEU A CA 1
ATOM 676 C C . LEU A 1 85 ? -11.560 -1.302 -7.931 1.00 95.88 85 LEU A C 1
ATOM 678 O O . LEU A 1 85 ? -12.629 -1.114 -7.354 1.00 95.88 85 LEU A O 1
ATOM 682 N N . THR A 1 86 ? -11.310 -2.395 -8.644 1.00 95.69 86 THR A N 1
ATOM 683 C CA . THR A 1 86 ? -12.278 -3.483 -8.805 1.00 95.69 86 THR A CA 1
ATOM 684 C C . THR A 1 86 ? -12.522 -4.210 -7.482 1.00 95.69 86 THR A C 1
ATOM 686 O O . THR A 1 86 ? -13.672 -4.406 -7.088 1.00 95.69 86 THR A O 1
ATOM 689 N N . ASP A 1 87 ? -11.452 -4.543 -6.760 1.00 93.75 87 ASP A N 1
ATOM 690 C CA . ASP A 1 87 ? -11.535 -5.439 -5.601 1.00 93.75 87 ASP A CA 1
ATOM 691 C C . ASP A 1 87 ? -11.779 -4.703 -4.273 1.00 93.75 87 ASP A C 1
ATOM 693 O O . ASP A 1 87 ? -12.407 -5.232 -3.351 1.00 93.75 87 ASP A O 1
ATOM 697 N N . CYS A 1 88 ? -11.298 -3.463 -4.157 1.00 95.69 88 CYS A N 1
ATOM 698 C CA . CYS A 1 88 ? -11.146 -2.772 -2.876 1.00 95.69 88 CYS A CA 1
ATOM 699 C C . CYS A 1 88 ? -11.863 -1.422 -2.790 1.00 95.69 88 CYS A C 1
ATOM 701 O O . CYS A 1 88 ? -12.086 -0.945 -1.674 1.00 95.69 88 CYS A O 1
ATOM 703 N N . PHE A 1 89 ? -12.263 -0.795 -3.904 1.00 95.88 89 PHE A N 1
ATOM 704 C CA . PHE A 1 89 ? -12.867 0.548 -3.872 1.00 95.88 89 PHE A CA 1
ATOM 705 C C . PHE A 1 89 ? -14.111 0.623 -2.978 1.00 95.88 89 PHE A C 1
ATOM 707 O O . PHE A 1 89 ? -14.291 1.585 -2.234 1.00 95.88 89 PHE A O 1
ATOM 714 N N . GLY A 1 90 ? -14.934 -0.429 -2.971 1.00 96.00 90 GLY A N 1
ATOM 715 C CA . GLY A 1 90 ? -16.117 -0.507 -2.110 1.00 96.00 90 GLY A CA 1
ATOM 716 C C . GLY A 1 90 ? -15.810 -0.507 -0.606 1.00 96.00 90 GLY A C 1
ATOM 717 O O . GLY A 1 90 ? -16.690 -0.201 0.192 1.00 96.00 90 GLY A O 1
ATOM 718 N N . ALA A 1 91 ? -14.578 -0.818 -0.193 1.00 94.94 91 ALA A N 1
ATOM 719 C CA . ALA A 1 91 ? -14.171 -0.779 1.209 1.00 94.94 91 ALA A CA 1
ATOM 720 C C . ALA A 1 91 ? -13.845 0.643 1.697 1.00 94.94 91 ALA A C 1
ATOM 722 O O . ALA A 1 91 ? -13.858 0.887 2.906 1.00 94.94 91 ALA A O 1
ATOM 723 N N . VAL A 1 92 ? -13.575 1.584 0.787 1.00 94.25 92 VAL A N 1
ATOM 724 C CA . VAL A 1 92 ? -13.151 2.946 1.131 1.00 94.25 92 VAL A CA 1
ATOM 725 C C . VAL A 1 92 ? -14.200 3.629 2.006 1.00 94.25 92 VAL A C 1
ATOM 727 O O . VAL A 1 92 ? -15.388 3.658 1.695 1.00 94.25 92 VAL A O 1
ATOM 730 N N . GLY A 1 93 ? -13.756 4.158 3.148 1.00 90.56 93 GLY A N 1
ATOM 731 C CA . GLY A 1 93 ? -14.634 4.795 4.135 1.00 90.56 93 GLY A CA 1
ATOM 732 C C . GLY A 1 93 ? -15.477 3.824 4.972 1.00 90.56 93 GLY A C 1
ATOM 733 O O . GLY A 1 93 ? -16.141 4.266 5.906 1.00 90.56 93 GLY A O 1
ATOM 734 N N . GLN A 1 94 ? -15.415 2.515 4.705 1.00 91.56 94 GLN A N 1
ATOM 735 C CA . GLN A 1 94 ? -16.149 1.484 5.444 1.00 91.56 94 GLN A CA 1
ATOM 736 C C . GLN A 1 94 ? -15.208 0.634 6.300 1.00 91.56 94 GLN A C 1
ATOM 738 O O . GLN A 1 94 ? -15.367 0.593 7.521 1.00 91.56 94 GLN A O 1
ATOM 743 N N . ARG A 1 95 ? -14.170 0.045 5.695 1.00 90.25 95 ARG A N 1
ATOM 744 C CA . ARG A 1 95 ? -13.176 -0.826 6.346 1.00 90.25 95 ARG A CA 1
ATOM 745 C C . ARG A 1 95 ? -11.823 -0.745 5.635 1.00 90.25 95 ARG A C 1
ATOM 747 O O . ARG A 1 95 ? -11.766 -0.319 4.488 1.00 90.25 95 ARG A O 1
ATOM 754 N N . SER A 1 96 ? -10.749 -1.179 6.287 1.00 90.50 96 SER A N 1
ATOM 755 C CA . SER A 1 96 ? -9.449 -1.346 5.623 1.00 90.50 96 SER A CA 1
ATOM 756 C C . SER A 1 96 ? -9.537 -2.389 4.501 1.00 90.50 96 SER A C 1
ATOM 758 O O . SER A 1 96 ? -10.291 -3.356 4.616 1.00 90.50 96 SER A O 1
ATOM 760 N N . SER A 1 97 ? -8.769 -2.206 3.424 1.00 91.69 97 SER A N 1
ATOM 761 C CA . SER A 1 97 ? -8.625 -3.209 2.353 1.00 91.69 97 SER A CA 1
ATOM 762 C C . SER A 1 97 ? -7.357 -4.054 2.482 1.00 91.69 97 SER A C 1
ATOM 764 O O . SER A 1 97 ? -7.096 -4.886 1.624 1.00 91.69 97 SER A O 1
ATOM 766 N N . VAL A 1 98 ? -6.549 -3.804 3.511 1.00 89.19 98 VAL A N 1
ATOM 767 C CA . VAL A 1 98 ? -5.315 -4.536 3.794 1.00 89.19 98 VAL A CA 1
ATOM 768 C C . VAL A 1 98 ? -5.155 -4.688 5.303 1.00 89.19 98 VAL A C 1
ATOM 770 O O . VAL A 1 98 ? -5.481 -3.765 6.059 1.00 89.19 98 VAL A O 1
ATOM 773 N N . ASP A 1 99 ? -4.654 -5.844 5.731 1.00 85.75 99 ASP A N 1
ATOM 774 C CA . ASP A 1 99 ? -4.119 -6.023 7.076 1.00 85.75 99 ASP A CA 1
ATOM 775 C C . ASP A 1 99 ? -2.640 -5.631 7.058 1.00 85.75 99 ASP A C 1
ATOM 777 O O . ASP A 1 99 ? -1.813 -6.269 6.410 1.00 85.75 99 ASP A O 1
ATOM 781 N N . VAL A 1 100 ? -2.306 -4.533 7.732 1.00 80.94 100 VAL A N 1
ATOM 782 C CA . VAL A 1 100 ? -0.936 -4.013 7.721 1.00 80.94 100 VAL A CA 1
ATOM 783 C C . VAL A 1 100 ? 0.029 -4.857 8.538 1.00 80.94 100 VAL A C 1
ATOM 785 O O . VAL A 1 100 ? 1.216 -4.868 8.218 1.00 80.94 100 VAL A O 1
ATOM 788 N N . VAL A 1 101 ? -0.459 -5.564 9.559 1.00 79.38 101 VAL A N 1
ATOM 789 C CA . VAL A 1 101 ? 0.389 -6.458 10.345 1.00 79.38 101 VAL A CA 1
ATOM 790 C C . VAL A 1 101 ? 0.781 -7.640 9.479 1.00 79.38 101 VAL A C 1
ATOM 792 O O . VAL A 1 101 ? 1.965 -7.875 9.302 1.00 79.38 101 VAL A O 1
ATOM 795 N N . GLU A 1 102 ? -0.193 -8.314 8.870 1.00 82.44 102 GLU A N 1
ATOM 796 C CA . GLU A 1 102 ? 0.083 -9.456 7.991 1.00 82.44 102 GLU A CA 1
ATOM 797 C C . GLU A 1 102 ? 0.932 -9.059 6.773 1.00 82.44 102 GLU A C 1
ATOM 799 O O . GLU A 1 102 ? 1.801 -9.813 6.337 1.00 82.44 102 GLU A O 1
ATOM 804 N N . ARG A 1 103 ? 0.690 -7.870 6.207 1.00 77.94 103 ARG A N 1
ATOM 805 C CA . ARG A 1 103 ? 1.291 -7.480 4.930 1.00 77.94 103 ARG A CA 1
ATOM 806 C C . ARG A 1 103 ? 2.687 -6.863 5.033 1.00 77.94 103 ARG A C 1
ATOM 808 O O . ARG A 1 103 ? 3.464 -7.002 4.083 1.00 77.94 103 ARG A O 1
ATOM 815 N N . PHE A 1 104 ? 2.996 -6.141 6.112 1.00 70.94 104 PHE A N 1
ATOM 816 C CA . PHE A 1 104 ? 4.210 -5.315 6.201 1.00 70.94 104 PHE A CA 1
ATOM 817 C C . PHE A 1 104 ? 5.100 -5.602 7.419 1.00 70.94 104 PHE A C 1
ATOM 819 O O . PHE A 1 104 ? 6.204 -5.047 7.471 1.00 70.94 104 PHE A O 1
ATOM 826 N N . LEU A 1 105 ? 4.653 -6.410 8.389 1.00 70.75 105 LEU A N 1
ATOM 827 C CA . LEU A 1 105 ? 5.350 -6.645 9.663 1.00 70.75 105 LEU A CA 1
ATOM 828 C C . LEU A 1 105 ? 5.680 -8.121 9.889 1.00 70.75 105 LEU A C 1
ATOM 830 O O . LEU A 1 105 ? 6.757 -8.344 10.491 1.00 70.75 105 LEU A O 1
#

Radius of gyration: 17.52 Å; chains: 1; bounding box: 40×18×50 Å

Sequence (105 aa):
MDRLNEIVFNAPLVSELRAFALLQSLIADGQLKAGSRHRVEAIRMHAIESDRWLGDLSLGSKFDTEWSFLNRLKGYGREAAEAWLTDCFGAVGQRSSVDVVERFL

=== Feature glossary ===
A reading guide for the features in this record.

Start from the sequence.

  · This is the polypeptide sequence — one letter per residue, N-terminus first. Length ranges from a few dozen residues for small domains to over a thousand for large multi-domain proteins.

Fold it, and you get atomic coordinates and the backbone conformation that goes with them.

  · Structure coordinates are given as an mmCIF _atom_site loop: one row per atom with element, residue name, chain id, sequence number, and x/y/z position in Å. Only the four main-chain atoms per residue are included here; side chains are omitted to keep the record compact.

  · Backbone dihedral angles. Every residue except chain termini has a φ (preceding-C → N → Cα → C) and a ψ (N → Cα → C → next-N). They are reported in degrees following the IUPAC sign convention. Secondary structure is essentially a statement about which (φ, ψ) basin each residue occupies.

  · The SS8 string is DSSP's per-residue secondary-structure call. α-helix (H) means an i→i+4 H-bond ladder; β-strand (E) means the residue participates in a β-sheet; 3₁₀ (G) and π (I) are tighter and wider helices; T/S are turns/bends; '-' is loop.

  · SS3 is a coarse helix/strand/coil call (letters a/b/c) made by the P-SEA algorithm from inter-Cα distances and dihedrals. It is less detailed than DSSP but needs only Cα positions.

Summarize the fold with a handful of shape descriptors and a per-residue structural alphabet.

  · Radius of gyration (Rg) is the root-mean-square distance of Cα atoms from their centroid — a single number for overall size and compactness. A globular domain of N residues has Rg ≈ 2.2·N^0.38 Å; an extended or disordered chain has a much larger Rg. The Cα contact count is the number of residue pairs whose Cα atoms are within 8 Å and are more than four positions apart in sequence — a standard proxy for tertiary packing density. The bounding box is the smallest axis-aligned box enclosing all Cα atoms.

  · The Foldseek 3Di string encodes local tertiary geometry as a 20-letter alphabet — one character per residue — derived from the relative positions of nearby Cα atoms. Unlike the amino-acid sequence, 3Di is a direct function of the 3D structure, so two proteins with the same fold have similar 3Di strings even at low sequence identity.

  · Solvent-accessible surface area (SASA) is the area in Å² traced out by the centre of a 1.4 Å probe sphere (a water molecule) rolled over the protein's van der Waals surface (Shrake–Rupley / Lee–Richards construction). Buried residues have near-zero SASA; fully exposed residues can exceed 200 Å². The total SASA scales roughly with the number of surface residues.

Ask how reliable the model is.

  · pLDDT (predicted Local Distance Difference Test) is AlphaFold's per-residue confidence score, ranging from 0 to 100. Values above 90 indicate high confidence (typically well-packed cores); 70–90 is confident; 50–70 low confidence; below 50 usually means the region is disordered or the prediction is unreliable there. AlphaFold stores pLDDT in the mmCIF B-factor column.

  · B-factor (Debye–Waller factor) reflects atomic displacement in the crystal lattice. It is an experimental observable (units Å²), not a prediction; low values mean the atom is pinned down, high values mean it moves or is heterogeneous across the crystal.

  · Predicted Aligned Error (PAE) is an AlphaFold confidence matrix: entry (i, j) is the expected error in the position of residue j, in ångströms, when the prediction is superimposed on the true structure at residue i. Low PAE within a block of residues means that block is internally rigid and well-predicted; high PAE between two blocks means their relative placement is uncertain even if each block individually is confident.

Place it in context: what it resembles, what it is annotated as, and how it looks.

  · Nearest PDB neighbors are the top structural matches found by Foldseek when searching this structure against the entire Protein Data Bank. Each hit reports a TM-score (0 to 1; >0.5 almost always implies the same fold) and an E-value. These are *structural* homologs — they may share no detectable sequence similarity.

  · Functional annotations link the protein to curated databases. InterPro entries identify conserved domains and families by matching the sequence against member-database signatures (Pfam, PROSITE, CDD, …). Gene Ontology (GO) terms describe molecular function, biological process, and cellular component in a controlled vocabulary. CATH places the structure in a hierarchical fold classification (Class/Architecture/Topology/Homologous-superfamily). The organism is the source species.

  · Three diagnostic plots accompany the record. The Cα contact map visualizes the tertiary structure as a 2D adjacency matrix (8 Å cutoff, sequence-local contacts suppressed). The Ramachandran plot shows the distribution of backbone (φ, ψ) torsions, with points in the α and β basins reflecting secondary structure content. The PAE plot shows AlphaFold's inter-residue confidence as a color matrix.

  · Six rendered views show the 3D structure from the faces of a cube — i.e. along ±x, ±y, ±z. Rendering representation is drawn randomly per protein from cartoon (secondary-structure ribbons), sticks (backbone bonds), or molecular surface; coloring is either N→C rainbow (blue at the N-terminus through red at the C-terminus) or one color per chain.